Protein AF-A0A3P7NJ69-F1 (afdb_monomer)

Nearest PDB structures (foldseek):
  7jti-assembly1_C  TM=2.243E-01  e=6.852E+00  Bos taurus
  7wzb-assembly1_A  TM=1.991E-01  e=7.846E+00  Salmonella enterica subsp. enterica serovar Typhimurium str. LT2

Radius of gyration: 25.99 Å; Cα contacts (8 Å, |Δi|>4): 62; chains: 1; bounding box: 49×38×70 Å

Structure (mmCIF, N/CA/C/O backbone):
data_AF-A0A3P7NJ69-F1
#
_entry.id   AF-A0A3P7NJ69-F1
#
loop_
_atom_site.group_PDB
_atom_site.id
_atom_site.type_symbol
_atom_site.label_atom_id
_atom_site.label_alt_id
_atom_site.label_comp_id
_atom_site.label_asym_id
_atom_site.label_entity_id
_atom_site.label_seq_id
_atom_site.pdbx_PDB_ins_code
_atom_site.Cartn_x
_atom_site.Cartn_y
_atom_site.Cartn_z
_atom_site.occupancy
_atom_site.B_iso_or_equiv
_atom_site.auth_seq_id
_atom_site.auth_comp_id
_atom_site.auth_asym_id
_atom_site.auth_atom_id
_atom_site.pdbx_PDB_model_num
ATOM 1 N N . MET A 1 1 ? 26.963 -23.579 -51.993 1.00 54.53 1 MET A N 1
ATOM 2 C CA . MET A 1 1 ? 26.854 -23.247 -50.555 1.00 54.53 1 MET A CA 1
ATOM 3 C C . MET A 1 1 ? 26.889 -21.743 -50.262 1.00 54.53 1 MET A C 1
ATOM 5 O O . MET A 1 1 ? 26.120 -21.346 -49.409 1.00 54.53 1 MET A O 1
ATOM 9 N N . GLY A 1 2 ? 27.657 -20.897 -50.971 1.00 58.78 2 GLY A N 1
ATOM 10 C CA . GLY A 1 2 ? 27.780 -19.451 -50.660 1.00 58.78 2 GLY A CA 1
ATOM 11 C C . GLY A 1 2 ? 26.478 -18.629 -50.61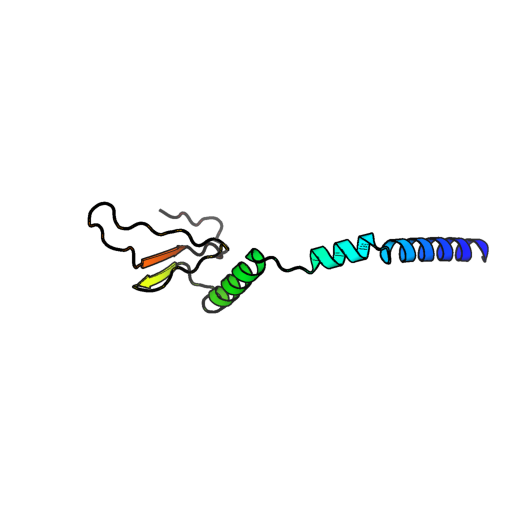3 1.00 58.78 2 GLY A C 1
ATOM 12 O O . GLY A 1 2 ? 26.204 -17.997 -49.604 1.00 58.78 2 GLY A O 1
ATOM 13 N N . ARG A 1 3 ? 25.601 -18.735 -51.625 1.00 60.12 3 ARG A N 1
ATOM 14 C CA . ARG A 1 3 ? 24.387 -17.887 -51.736 1.00 60.12 3 ARG A CA 1
ATOM 15 C C . ARG A 1 3 ? 23.399 -17.984 -50.561 1.00 60.12 3 ARG A C 1
ATOM 17 O O . ARG A 1 3 ? 22.659 -17.041 -50.310 1.00 60.12 3 ARG A O 1
ATOM 24 N N . VAL A 1 4 ? 23.354 -19.123 -49.864 1.00 62.12 4 VAL A N 1
ATOM 25 C CA . VAL A 1 4 ? 22.446 -19.328 -48.716 1.00 62.12 4 VAL A CA 1
ATOM 26 C C . VAL A 1 4 ? 22.998 -18.647 -47.461 1.00 62.12 4 VAL A C 1
ATOM 28 O O . VAL A 1 4 ? 22.236 -18.101 -46.668 1.00 62.12 4 VAL A O 1
ATOM 31 N N . VAL A 1 5 ? 24.325 -18.627 -47.314 1.00 65.50 5 VAL A N 1
ATOM 32 C CA . VAL A 1 5 ? 25.020 -17.991 -46.187 1.00 65.50 5 VAL A CA 1
ATOM 33 C C . VAL A 1 5 ? 24.923 -16.465 -46.290 1.00 65.50 5 VAL A C 1
ATOM 35 O O . VAL A 1 5 ? 24.716 -15.792 -45.284 1.00 65.50 5 VAL A O 1
ATOM 38 N N . ASP A 1 6 ? 24.969 -15.926 -47.510 1.00 73.38 6 ASP A N 1
ATOM 39 C CA . ASP A 1 6 ? 24.841 -14.487 -47.771 1.00 73.38 6 ASP A CA 1
ATOM 40 C C . ASP A 1 6 ? 23.434 -13.960 -47.444 1.00 73.38 6 ASP A C 1
ATOM 42 O O . ASP A 1 6 ? 23.289 -12.941 -46.768 1.00 73.38 6 ASP A O 1
ATOM 46 N N . ALA A 1 7 ? 22.392 -14.702 -47.835 1.00 76.56 7 ALA A N 1
ATOM 47 C CA . ALA A 1 7 ? 21.003 -14.369 -47.514 1.00 76.56 7 ALA A CA 1
ATOM 48 C C . ALA A 1 7 ? 20.723 -14.454 -46.002 1.00 76.56 7 ALA A C 1
ATOM 50 O O . ALA A 1 7 ? 20.041 -13.597 -45.439 1.00 76.56 7 ALA A O 1
ATOM 51 N N . GLN A 1 8 ? 21.295 -15.453 -45.317 1.00 76.75 8 GLN A N 1
ATOM 52 C CA . GLN A 1 8 ? 21.202 -15.564 -43.859 1.00 76.75 8 GLN A CA 1
ATOM 53 C C . GLN A 1 8 ? 21.921 -14.416 -43.144 1.00 76.75 8 GLN A C 1
ATOM 55 O O . GLN A 1 8 ? 21.417 -13.909 -42.142 1.00 76.75 8 GLN A O 1
ATOM 60 N N . ASN A 1 9 ? 23.076 -13.986 -43.650 1.00 80.50 9 ASN A N 1
ATOM 61 C CA . ASN A 1 9 ? 23.814 -12.863 -43.081 1.00 80.50 9 ASN A CA 1
ATOM 62 C C . ASN A 1 9 ? 23.101 -11.524 -43.314 1.00 80.50 9 ASN A C 1
ATOM 64 O O . ASN A 1 9 ? 23.077 -10.700 -42.401 1.00 80.50 9 ASN A O 1
ATOM 68 N N . GLN A 1 10 ? 22.459 -11.329 -44.470 1.00 82.94 10 GLN A N 1
ATOM 69 C CA . GLN A 1 10 ? 21.620 -10.155 -44.731 1.00 82.94 10 GLN A CA 1
ATOM 70 C C . GLN A 1 10 ? 20.373 -10.112 -43.846 1.00 82.94 10 GLN A C 1
ATOM 72 O O . GLN A 1 10 ? 20.053 -9.065 -43.291 1.00 82.94 10 GLN A O 1
ATOM 77 N N . LEU A 1 11 ? 19.690 -11.240 -43.652 1.00 81.12 11 LEU A N 1
ATOM 78 C CA . LEU A 1 11 ? 18.535 -11.291 -42.757 1.00 81.12 11 LEU A CA 1
ATOM 79 C C . LEU A 1 11 ? 18.947 -10.999 -41.306 1.00 81.12 11 LEU A C 1
ATOM 81 O O . LEU A 1 11 ? 18.287 -10.230 -40.611 1.00 81.12 11 LEU A O 1
ATOM 85 N N . LYS A 1 12 ? 20.078 -11.556 -40.854 1.00 79.69 12 LYS A N 1
ATOM 86 C CA . LYS A 1 12 ? 20.620 -11.279 -39.516 1.00 79.69 12 LYS A CA 1
ATOM 87 C C . LYS A 1 12 ? 21.005 -9.815 -39.332 1.00 79.69 12 LYS A C 1
ATOM 89 O O . LYS A 1 12 ? 20.749 -9.274 -38.261 1.00 79.69 12 LYS A O 1
ATOM 94 N N . SER A 1 13 ? 21.608 -9.172 -40.332 1.00 76.38 13 SER A N 1
ATOM 95 C CA . SER A 1 13 ? 21.976 -7.755 -40.236 1.00 76.38 13 SER A CA 1
ATOM 96 C C . SER A 1 13 ? 20.751 -6.841 -40.248 1.00 76.38 13 SER A C 1
ATOM 98 O O . SER A 1 13 ? 20.713 -5.885 -39.479 1.00 76.38 13 SER A O 1
ATOM 100 N N . GLN A 1 14 ? 19.724 -7.173 -41.035 1.00 77.75 14 GLN A N 1
ATOM 101 C CA . GLN A 1 14 ? 18.443 -6.461 -41.043 1.00 77.75 14 GLN A CA 1
ATOM 102 C C . GLN A 1 14 ? 17.708 -6.581 -39.704 1.00 77.75 14 GLN A C 1
ATOM 104 O O . GLN A 1 14 ? 17.245 -5.574 -39.174 1.00 77.75 14 GLN A O 1
ATOM 109 N N . ILE A 1 15 ? 17.666 -7.781 -39.112 1.00 74.94 15 ILE A N 1
ATOM 110 C CA . ILE A 1 15 ? 17.096 -7.991 -37.772 1.00 74.94 15 ILE A CA 1
ATOM 111 C C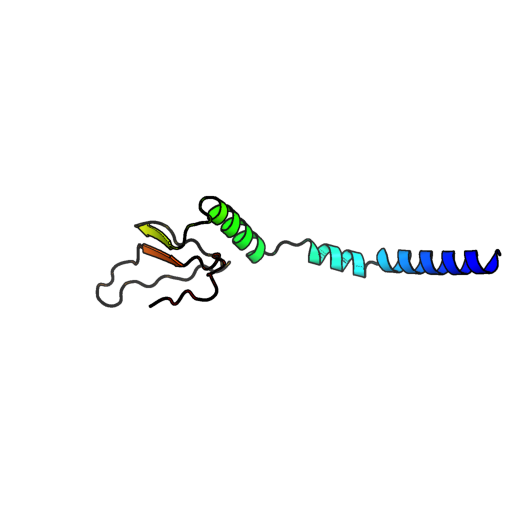 . ILE A 1 15 ? 17.867 -7.167 -36.734 1.00 74.94 15 ILE A C 1
ATOM 113 O O . ILE A 1 15 ? 17.253 -6.486 -35.920 1.00 74.94 15 ILE A O 1
ATOM 117 N N . ARG A 1 16 ? 19.206 -7.171 -36.781 1.00 71.19 16 ARG A N 1
ATOM 118 C CA . ARG A 1 16 ? 20.041 -6.402 -35.842 1.00 71.19 16 ARG A CA 1
ATOM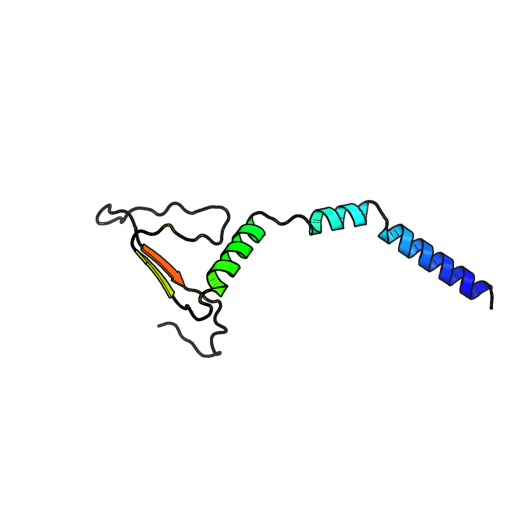 119 C C . ARG A 1 16 ? 19.810 -4.896 -35.958 1.00 71.19 16 ARG A C 1
ATOM 121 O O . ARG A 1 16 ? 19.626 -4.240 -34.945 1.00 71.19 16 ARG A O 1
ATOM 128 N N . ALA A 1 17 ? 19.742 -4.371 -37.180 1.00 70.19 17 ALA A N 1
ATOM 129 C CA . ALA A 1 17 ? 19.483 -2.954 -37.429 1.00 70.19 17 ALA A CA 1
ATOM 130 C C . ALA A 1 17 ? 18.082 -2.513 -36.967 1.00 70.19 17 ALA A C 1
ATOM 132 O O . ALA A 1 17 ? 17.913 -1.388 -36.507 1.00 70.19 17 ALA A O 1
ATOM 133 N N . HIS A 1 18 ? 17.084 -3.396 -37.058 1.00 67.31 18 HIS A N 1
ATOM 134 C CA . HIS A 1 18 ? 15.741 -3.131 -36.540 1.00 67.31 18 HIS A CA 1
ATOM 135 C C . HIS A 1 18 ? 15.698 -3.145 -35.001 1.00 67.31 18 HIS A C 1
ATOM 137 O O . HIS A 1 18 ? 14.968 -2.361 -34.391 1.00 67.31 18 HIS A O 1
ATOM 143 N N . VAL A 1 19 ? 16.484 -4.020 -34.364 1.00 65.88 19 VAL A N 1
ATOM 144 C CA . VAL A 1 19 ? 16.613 -4.104 -32.898 1.00 65.88 19 VAL A CA 1
ATOM 145 C C . VAL A 1 19 ? 17.423 -2.932 -32.328 1.00 65.88 19 VAL A C 1
ATOM 147 O O . VAL A 1 19 ? 17.062 -2.413 -31.284 1.00 65.88 19 VAL A O 1
ATOM 150 N N . ASP A 1 20 ? 18.441 -2.439 -33.033 1.00 67.94 20 ASP A N 1
ATOM 151 C CA . ASP A 1 20 ? 19.211 -1.245 -32.638 1.00 67.94 20 ASP A CA 1
ATOM 152 C C . ASP A 1 20 ? 18.541 0.076 -33.077 1.00 67.94 20 ASP A C 1
ATOM 154 O O . ASP A 1 20 ? 19.151 1.148 -33.045 1.00 67.94 20 ASP A O 1
ATOM 158 N N . SER A 1 21 ? 17.279 0.021 -33.514 1.00 79.75 21 SER A N 1
ATOM 159 C CA . SER A 1 21 ? 16.550 1.209 -33.950 1.00 79.75 21 SER A CA 1
ATOM 160 C C . SER A 1 21 ? 16.243 2.155 -32.785 1.00 79.75 21 SER A C 1
ATOM 162 O O . SER A 1 21 ? 16.077 1.757 -31.627 1.00 79.75 21 SER A O 1
ATOM 164 N N . ALA A 1 22 ? 16.101 3.441 -33.109 1.00 80.56 22 ALA A N 1
ATOM 165 C CA . ALA A 1 22 ? 15.717 4.469 -32.146 1.00 80.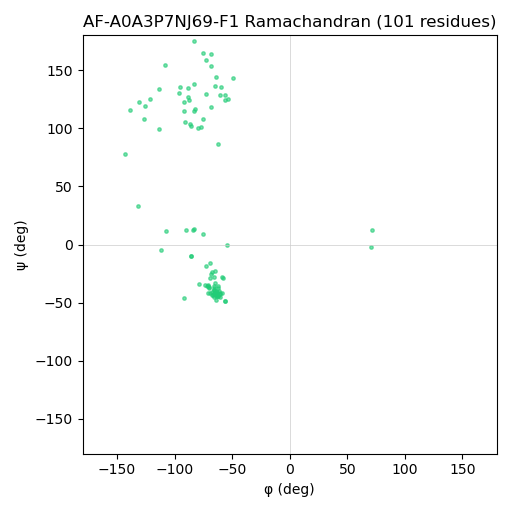56 22 ALA A CA 1
ATOM 166 C C . ALA A 1 22 ? 14.364 4.178 -31.463 1.00 80.56 22 ALA A C 1
ATOM 168 O O . ALA A 1 22 ? 14.164 4.561 -30.311 1.00 80.56 22 ALA A O 1
ATOM 169 N N . GLU A 1 23 ? 13.454 3.470 -32.141 1.00 80.38 23 GLU A N 1
ATOM 170 C CA . GLU A 1 23 ? 12.163 3.059 -31.579 1.00 80.38 23 GLU A CA 1
ATOM 171 C C . GLU A 1 23 ? 12.326 2.003 -30.480 1.00 80.38 23 GLU A C 1
ATOM 173 O O . GLU A 1 23 ? 11.707 2.119 -29.421 1.00 80.38 23 GLU A O 1
ATOM 178 N N . PHE A 1 24 ? 13.207 1.016 -30.675 1.00 82.00 24 PHE A N 1
ATOM 179 C CA . PHE A 1 24 ? 13.504 0.015 -29.648 1.00 82.00 24 PHE A CA 1
ATOM 180 C C . PHE A 1 24 ? 14.180 0.648 -28.423 1.00 82.00 24 PHE A C 1
ATOM 182 O O . PHE A 1 24 ? 13.794 0.373 -27.288 1.00 82.00 24 PHE A O 1
ATOM 189 N N . ALA A 1 25 ? 15.120 1.574 -28.637 1.00 82.81 25 ALA A N 1
ATOM 190 C CA . ALA A 1 25 ? 15.756 2.325 -27.553 1.00 82.81 25 ALA A CA 1
ATOM 191 C C . ALA A 1 25 ? 14.754 3.190 -26.759 1.00 82.81 25 ALA A C 1
ATOM 193 O O . ALA A 1 25 ? 14.847 3.297 -25.530 1.00 82.81 25 ALA A O 1
ATOM 194 N N . ALA A 1 26 ? 13.768 3.787 -27.437 1.00 83.19 26 ALA A N 1
ATOM 195 C CA . ALA A 1 26 ? 12.688 4.526 -26.790 1.00 83.19 26 ALA A CA 1
ATOM 196 C C . ALA A 1 26 ? 11.770 3.602 -25.968 1.00 83.19 26 ALA A C 1
ATOM 198 O O . ALA A 1 26 ? 11.450 3.934 -24.825 1.00 83.19 26 ALA A O 1
ATOM 199 N N . LEU A 1 27 ? 11.405 2.430 -26.499 1.00 82.19 27 LEU A N 1
ATOM 200 C CA . LEU A 1 27 ? 10.619 1.415 -25.785 1.00 82.19 27 LEU A CA 1
ATOM 201 C C . LEU A 1 27 ? 11.350 0.888 -24.543 1.00 82.19 27 LEU A C 1
ATOM 203 O O . LEU A 1 27 ? 10.752 0.830 -23.473 1.00 82.19 27 LEU A O 1
ATOM 207 N N . GLU A 1 28 ? 12.646 0.592 -24.644 1.00 79.69 28 GLU A N 1
ATOM 208 C CA . GLU A 1 28 ? 13.491 0.204 -23.505 1.00 79.69 28 GLU A CA 1
ATOM 209 C C . GLU A 1 28 ? 13.550 1.305 -22.438 1.00 79.69 28 GLU A C 1
ATOM 211 O O . GLU A 1 28 ? 13.425 1.040 -21.242 1.00 79.69 28 GLU A O 1
ATOM 216 N N . THR A 1 29 ? 13.667 2.567 -22.854 1.00 79.56 29 THR A N 1
ATOM 217 C CA . THR A 1 29 ? 13.676 3.709 -21.928 1.00 79.56 29 THR A CA 1
ATOM 218 C C . THR A 1 29 ? 12.336 3.874 -21.210 1.00 79.56 29 THR A C 1
ATOM 220 O O . THR A 1 29 ? 12.312 4.222 -20.030 1.00 79.56 29 THR A O 1
ATOM 223 N N . ILE A 1 30 ? 11.216 3.633 -21.897 1.00 76.88 30 ILE A N 1
ATOM 224 C CA . ILE A 1 30 ? 9.876 3.669 -21.297 1.00 76.88 30 ILE A CA 1
ATOM 225 C C . ILE A 1 30 ? 9.683 2.467 -20.363 1.00 76.88 30 ILE A C 1
ATOM 227 O O . ILE A 1 30 ? 9.198 2.650 -19.252 1.00 76.88 30 ILE A O 1
ATOM 231 N N . SER A 1 31 ? 10.133 1.273 -20.759 1.00 75.12 31 SER A N 1
ATOM 232 C CA . SER A 1 31 ? 10.029 0.048 -19.957 1.00 75.12 31 SER A CA 1
ATOM 233 C C . SER A 1 31 ? 10.860 0.087 -18.673 1.00 75.12 31 SER A C 1
ATOM 235 O O . SER A 1 31 ? 10.516 -0.590 -17.710 1.00 75.12 31 SER A O 1
ATOM 237 N N . ARG A 1 32 ? 11.965 0.840 -18.648 1.00 68.31 32 ARG A N 1
ATOM 238 C CA . ARG A 1 32 ? 12.840 0.967 -17.468 1.00 68.31 32 ARG A CA 1
ATOM 239 C C . ARG A 1 32 ? 12.396 2.035 -16.476 1.00 68.31 32 ARG A C 1
ATOM 241 O O . ARG A 1 32 ? 12.976 2.126 -15.396 1.00 68.31 32 ARG A O 1
ATOM 248 N N . LYS A 1 33 ? 11.427 2.880 -16.827 1.00 74.25 33 LYS A N 1
ATOM 249 C CA . LYS A 1 33 ? 10.937 3.910 -15.910 1.00 74.25 33 LYS A CA 1
ATOM 250 C C . LYS A 1 33 ? 9.976 3.281 -14.914 1.00 74.25 33 LYS A C 1
ATOM 252 O O . LYS A 1 33 ? 8.803 3.112 -15.222 1.00 74.25 33 LYS A O 1
ATOM 257 N N . GLU A 1 34 ? 10.478 3.009 -13.712 1.00 75.06 34 GLU A N 1
ATOM 258 C CA . GLU A 1 34 ? 9.615 2.722 -12.568 1.00 75.06 34 GLU A CA 1
ATOM 259 C C . GLU A 1 34 ? 8.646 3.889 -12.348 1.00 75.06 34 GLU A C 1
ATOM 261 O O . GLU A 1 34 ? 9.029 5.056 -12.195 1.00 75.06 34 GLU A O 1
ATOM 266 N N . THR A 1 35 ? 7.364 3.560 -12.349 1.00 82.88 35 THR A N 1
ATOM 267 C CA . THR A 1 35 ? 6.281 4.473 -12.008 1.00 82.88 35 THR A CA 1
ATOM 268 C C . THR A 1 35 ? 6.260 4.733 -10.500 1.00 82.88 35 THR A C 1
ATOM 270 O O . THR A 1 35 ? 6.780 3.962 -9.686 1.00 82.88 35 THR A O 1
ATOM 273 N N . LYS A 1 36 ? 5.641 5.842 -10.082 1.00 81.56 36 LYS A N 1
ATOM 274 C CA . LYS A 1 36 ? 5.499 6.154 -8.648 1.00 81.56 36 LYS A CA 1
ATOM 275 C C . LYS A 1 36 ? 4.673 5.086 -7.935 1.00 81.56 36 LYS A C 1
ATOM 277 O O . LYS A 1 36 ? 4.950 4.751 -6.787 1.00 81.56 36 LYS A O 1
ATOM 282 N N . GLU A 1 37 ? 3.679 4.556 -8.628 1.00 81.81 37 GLU A N 1
ATOM 283 C CA . GLU A 1 37 ? 2.805 3.486 -8.181 1.00 81.81 37 GLU A CA 1
ATOM 284 C C . GLU A 1 37 ? 3.595 2.192 -7.941 1.00 81.81 37 GLU A C 1
ATOM 286 O O . GLU A 1 37 ? 3.440 1.578 -6.887 1.00 81.81 37 GLU A O 1
ATOM 291 N N . GLU A 1 38 ? 4.507 1.819 -8.845 1.00 83.06 38 GLU A N 1
ATOM 292 C CA . GLU A 1 38 ? 5.386 0.653 -8.669 1.00 83.06 38 GLU A CA 1
ATOM 293 C C . GLU A 1 38 ? 6.331 0.806 -7.480 1.00 83.06 38 GLU A C 1
ATOM 295 O O . GLU A 1 38 ? 6.508 -0.146 -6.721 1.00 83.06 38 GLU A O 1
ATOM 300 N N . LEU A 1 39 ? 6.891 1.999 -7.261 1.00 86.81 39 LEU A N 1
ATOM 301 C CA . LEU A 1 39 ? 7.742 2.273 -6.100 1.00 86.81 39 LEU A C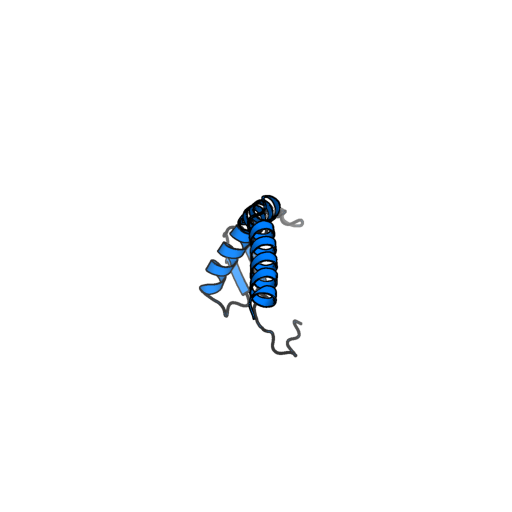A 1
ATOM 302 C C . LEU A 1 39 ? 6.972 2.140 -4.780 1.00 86.81 39 LEU A C 1
ATOM 304 O O . LEU A 1 39 ? 7.480 1.566 -3.814 1.00 86.81 39 LEU A O 1
ATOM 308 N N . ILE A 1 40 ? 5.743 2.658 -4.728 1.00 85.38 40 ILE A N 1
ATOM 309 C CA . ILE A 1 40 ? 4.869 2.547 -3.552 1.00 85.38 40 ILE A CA 1
ATOM 310 C C . ILE A 1 40 ? 4.482 1.092 -3.322 1.00 85.38 40 ILE A C 1
ATOM 312 O O . ILE A 1 40 ? 4.590 0.598 -2.201 1.00 85.38 40 ILE A O 1
ATOM 316 N N . PHE A 1 41 ? 4.112 0.380 -4.383 1.00 83.38 41 PHE A N 1
ATOM 317 C CA . PHE A 1 41 ? 3.771 -1.030 -4.299 1.00 83.38 41 PHE A CA 1
ATOM 318 C C . PHE A 1 41 ? 4.978 -1.893 -3.904 1.00 83.38 41 PHE A C 1
ATOM 320 O O . PHE A 1 41 ? 4.839 -2.838 -3.133 1.00 83.38 41 PHE A O 1
ATOM 327 N N . SER A 1 42 ? 6.184 -1.549 -4.357 1.00 85.06 42 SER A N 1
ATOM 328 C CA . SER A 1 42 ? 7.415 -2.229 -3.955 1.00 85.06 42 SER A CA 1
ATOM 329 C C . SER A 1 42 ? 7.693 -2.052 -2.464 1.00 85.06 42 SER A C 1
ATOM 331 O O . SER A 1 42 ? 7.883 -3.040 -1.758 1.00 85.06 42 SER A O 1
ATOM 333 N N . LYS A 1 43 ? 7.597 -0.819 -1.948 1.00 85.88 43 LYS A N 1
ATOM 334 C CA . LYS A 1 43 ? 7.691 -0.546 -0.504 1.00 85.88 43 LYS A CA 1
ATOM 335 C C . LYS A 1 43 ? 6.619 -1.289 0.287 1.00 85.88 43 LYS A C 1
ATOM 337 O O . LYS A 1 43 ? 6.923 -1.854 1.332 1.00 85.88 43 LYS A O 1
ATOM 342 N N . PHE A 1 44 ? 5.389 -1.323 -0.225 1.00 84.38 44 PHE A N 1
ATOM 343 C CA . PHE A 1 44 ? 4.303 -2.097 0.368 1.00 84.38 44 PHE A CA 1
ATOM 344 C C . PHE A 1 44 ? 4.671 -3.577 0.496 1.00 84.38 44 PHE A C 1
ATOM 346 O O . PHE A 1 44 ? 4.559 -4.141 1.582 1.00 84.38 44 PHE A O 1
ATOM 353 N N . ARG A 1 45 ? 5.189 -4.189 -0.575 1.00 83.00 45 ARG A N 1
ATOM 354 C CA . ARG A 1 45 ? 5.640 -5.586 -0.551 1.00 83.00 45 ARG A CA 1
ATOM 355 C C . ARG A 1 45 ? 6.764 -5.821 0.451 1.00 83.00 45 ARG A C 1
ATOM 357 O O . ARG A 1 45 ? 6.709 -6.819 1.155 1.00 83.00 45 ARG A O 1
ATOM 364 N N . GLU A 1 46 ? 7.756 -4.936 0.535 1.00 87.00 46 GLU A N 1
ATOM 365 C CA . GLU A 1 46 ? 8.846 -5.086 1.511 1.00 87.00 46 GLU A CA 1
ATOM 366 C C . GLU A 1 46 ? 8.336 -5.068 2.955 1.00 87.00 46 GLU A C 1
ATOM 368 O O . GLU A 1 46 ? 8.769 -5.883 3.764 1.00 87.00 46 GLU A O 1
ATOM 373 N N . VAL A 1 47 ? 7.363 -4.208 3.270 1.00 83.00 47 VAL A N 1
ATOM 374 C CA . VAL A 1 47 ? 6.726 -4.202 4.595 1.00 83.00 47 VAL A CA 1
ATOM 375 C C . VAL A 1 47 ? 5.905 -5.475 4.817 1.00 83.00 47 VAL A C 1
ATOM 377 O O . VAL A 1 47 ? 5.966 -6.051 5.893 1.00 83.00 47 VAL A O 1
ATOM 380 N N . MET A 1 48 ? 5.174 -5.970 3.816 1.00 80.50 48 MET A N 1
ATOM 381 C CA . MET A 1 48 ? 4.398 -7.212 3.964 1.00 80.50 48 MET A CA 1
ATOM 382 C C . MET A 1 48 ? 5.279 -8.462 4.102 1.00 80.50 48 MET A C 1
ATOM 384 O O . MET A 1 48 ? 4.862 -9.437 4.716 1.00 80.50 48 MET A O 1
ATOM 388 N N . LYS A 1 49 ? 6.512 -8.447 3.580 1.00 84.31 49 LYS A N 1
ATOM 389 C CA . LYS A 1 49 ? 7.459 -9.562 3.739 1.00 84.31 49 LYS A CA 1
ATOM 390 C C . LYS A 1 49 ? 7.893 -9.792 5.185 1.00 84.31 49 LYS A C 1
ATOM 392 O O . LYS A 1 49 ? 8.345 -10.893 5.480 1.00 84.31 49 LYS A O 1
ATOM 397 N N . THR A 1 50 ? 7.805 -8.790 6.066 1.00 85.44 50 THR A N 1
ATOM 398 C CA . THR A 1 50 ? 8.195 -8.979 7.472 1.00 85.44 50 THR A CA 1
ATOM 399 C C . THR A 1 50 ? 7.227 -9.890 8.215 1.00 85.44 50 THR A C 1
ATOM 401 O O . THR A 1 50 ? 7.644 -10.555 9.153 1.00 85.44 50 THR A O 1
ATOM 404 N N . GLU A 1 51 ? 5.959 -9.913 7.798 1.00 82.81 51 GLU A N 1
ATOM 405 C CA . GLU A 1 51 ? 4.918 -10.763 8.375 1.00 82.81 51 GLU A CA 1
ATOM 406 C C . GLU A 1 51 ? 3.973 -11.249 7.256 1.00 82.81 51 GLU A C 1
ATOM 408 O O . GLU A 1 51 ? 2.887 -10.694 7.059 1.00 82.81 51 GLU A O 1
ATOM 413 N N . PRO A 1 52 ? 4.395 -12.255 6.467 1.00 79.25 52 PRO A N 1
ATOM 414 C CA . PRO A 1 52 ? 3.636 -12.732 5.311 1.00 79.25 52 PRO A CA 1
ATOM 415 C C . PRO A 1 52 ? 2.327 -13.427 5.709 1.00 79.25 52 PRO A C 1
ATOM 417 O O . PRO A 1 52 ? 1.382 -13.434 4.922 1.00 79.25 52 PRO A O 1
ATOM 420 N N . ASP A 1 53 ? 2.258 -13.947 6.939 1.00 77.62 53 ASP A N 1
ATOM 421 C CA . ASP A 1 53 ? 1.080 -14.599 7.514 1.00 77.62 53 ASP A CA 1
ATOM 422 C C . ASP A 1 53 ? 0.157 -13.611 8.262 1.00 77.62 53 ASP A C 1
ATOM 424 O O . ASP A 1 53 ? -0.834 -14.003 8.889 1.00 77.62 53 ASP A O 1
ATOM 428 N N . GLN A 1 54 ? 0.365 -12.300 8.087 1.00 78.12 54 GLN A N 1
ATOM 429 C CA . GLN A 1 54 ? -0.532 -11.275 8.616 1.00 78.12 54 GLN A CA 1
ATOM 430 C C . GLN A 1 54 ? -1.819 -11.122 7.790 1.00 78.12 54 GLN A C 1
ATOM 432 O O . GLN A 1 54 ? -1.853 -10.402 6.791 1.00 78.12 54 GLN A O 1
ATOM 437 N N . VAL A 1 55 ? -2.926 -11.695 8.267 1.00 75.44 55 VAL A N 1
ATOM 438 C CA . VAL A 1 55 ? -4.279 -11.463 7.707 1.00 75.44 55 VAL A CA 1
ATOM 439 C C . VAL A 1 55 ? -4.788 -10.051 8.016 1.00 75.44 55 VAL A C 1
ATOM 441 O O . VAL A 1 55 ? -5.471 -9.430 7.196 1.00 75.44 55 VAL A O 1
ATOM 444 N N . LEU A 1 56 ? -4.435 -9.533 9.196 1.00 77.19 56 LEU A N 1
ATOM 445 C CA . LEU A 1 56 ? -4.926 -8.263 9.716 1.00 77.19 56 LEU A CA 1
ATOM 446 C C . LEU A 1 56 ? -3.782 -7.384 10.223 1.00 77.19 56 LEU A C 1
ATOM 448 O O . LEU A 1 56 ? -3.075 -7.766 11.155 1.00 77.19 56 LEU A O 1
ATOM 452 N N . ARG A 1 57 ? -3.656 -6.172 9.670 1.00 77.38 57 ARG A N 1
ATOM 453 C CA . ARG A 1 57 ? -2.800 -5.122 10.239 1.00 77.38 57 ARG A CA 1
ATOM 454 C C . ARG A 1 57 ? -3.617 -4.246 11.182 1.00 77.38 57 ARG A C 1
ATOM 456 O O . ARG A 1 57 ? -4.607 -3.649 10.760 1.00 77.38 57 ARG A O 1
ATOM 463 N N . PHE A 1 58 ? -3.185 -4.141 12.439 1.00 78.75 58 PHE A N 1
ATOM 464 C CA . PHE A 1 58 ? -3.806 -3.270 13.437 1.00 78.75 58 PHE A CA 1
ATOM 465 C C . PHE A 1 58 ? -2.772 -2.330 14.057 1.00 78.75 58 PHE A C 1
ATOM 467 O O . PHE A 1 58 ? -1.821 -2.774 14.700 1.00 78.75 58 PHE A O 1
ATOM 474 N N . GLN A 1 59 ? -2.980 -1.021 13.904 1.00 77.62 59 GLN A N 1
ATOM 475 C CA . GLN A 1 59 ? -2.151 -0.004 14.547 1.00 77.62 59 GLN A CA 1
ATOM 476 C C . GLN A 1 59 ? -3.021 1.140 15.077 1.00 77.62 59 GLN A C 1
ATOM 478 O O . GLN A 1 59 ? -3.667 1.866 14.319 1.00 77.62 59 GLN A O 1
ATOM 483 N N . ARG A 1 60 ? -3.037 1.311 16.404 1.00 81.50 60 ARG A N 1
ATOM 484 C CA . ARG A 1 60 ? -3.745 2.407 17.077 1.00 81.50 60 ARG A CA 1
ATOM 485 C C . ARG A 1 60 ? -2.833 3.627 17.192 1.00 81.50 60 ARG A C 1
ATOM 487 O O . ARG A 1 60 ? -1.738 3.522 17.730 1.00 81.50 60 ARG A O 1
ATOM 494 N N . GLY A 1 61 ? -3.307 4.780 16.730 1.00 80.81 61 GLY A N 1
ATOM 495 C CA . GLY A 1 61 ? -2.546 6.032 16.709 1.00 80.81 61 GLY A CA 1
ATOM 496 C C . GLY A 1 61 ? -1.417 6.055 15.674 1.00 80.81 61 GLY A C 1
ATOM 497 O O . GLY A 1 61 ? -0.556 6.924 15.754 1.00 80.81 61 GLY A O 1
ATOM 498 N N . GLY A 1 62 ? -1.395 5.089 14.752 1.00 78.19 62 GLY A N 1
ATOM 499 C CA . GLY A 1 62 ? -0.461 5.065 13.629 1.00 78.19 62 GLY A CA 1
ATOM 500 C C . GLY A 1 62 ? -0.939 5.912 12.453 1.00 78.19 62 GLY A C 1
ATOM 501 O O . GLY A 1 62 ? -2.057 6.425 12.450 1.00 78.19 62 GLY A O 1
ATOM 502 N N . GLU A 1 63 ? -0.081 6.007 11.442 1.00 76.50 63 GLU A N 1
ATOM 503 C CA . GLU A 1 63 ? -0.404 6.618 10.153 1.00 76.50 63 GLU A CA 1
ATOM 504 C C . GLU A 1 63 ? -0.830 5.535 9.151 1.00 76.50 63 GLU A C 1
ATOM 506 O O . GLU A 1 63 ? -0.140 4.514 9.074 1.00 76.50 63 GLU A O 1
ATOM 511 N N . PRO A 1 64 ? -1.907 5.754 8.368 1.00 76.56 64 PRO A N 1
ATOM 512 C CA . PRO A 1 64 ? -2.370 4.795 7.374 1.00 76.56 64 PRO A CA 1
ATOM 513 C C . PRO A 1 64 ? -1.289 4.428 6.351 1.00 76.56 64 PRO A C 1
ATOM 515 O O . PRO A 1 64 ? -0.703 5.302 5.703 1.00 76.56 64 PRO A O 1
ATOM 518 N N . PHE A 1 65 ? -1.067 3.131 6.148 1.00 79.06 65 PHE A N 1
ATOM 519 C CA . PHE A 1 65 ? -0.164 2.639 5.114 1.00 79.06 65 PHE A CA 1
ATOM 520 C C . PHE A 1 65 ? -0.871 2.491 3.757 1.00 79.06 65 PHE A C 1
ATOM 522 O O . PHE A 1 65 ? -1.632 1.556 3.511 1.00 79.06 65 PHE A O 1
ATOM 529 N N . TRP A 1 66 ? -0.624 3.436 2.847 1.00 78.44 66 TRP A N 1
ATOM 530 C CA . TRP A 1 66 ? -1.287 3.480 1.541 1.00 78.44 66 TRP A CA 1
ATOM 531 C C . TRP A 1 66 ? -0.554 2.669 0.470 1.00 78.44 66 TRP A C 1
ATOM 533 O O . TRP A 1 66 ? 0.651 2.810 0.275 1.00 78.44 66 TRP A O 1
ATOM 543 N N . VAL A 1 67 ? -1.316 1.889 -0.302 1.00 79.25 67 VAL A N 1
ATOM 544 C CA . VAL A 1 67 ? -0.828 1.194 -1.512 1.00 79.25 67 VAL A CA 1
ATOM 545 C C . VAL A 1 67 ? -0.889 2.101 -2.753 1.00 79.25 67 VAL A C 1
ATOM 547 O O . VAL A 1 67 ? -0.353 1.770 -3.806 1.00 79.25 67 VAL A O 1
ATOM 550 N N . SER A 1 68 ? -1.535 3.264 -2.648 1.00 79.81 68 SER A N 1
ATOM 551 C CA . SER A 1 68 ? -1.720 4.207 -3.751 1.00 79.81 68 SER A CA 1
ATOM 552 C C . SER A 1 68 ? -0.862 5.464 -3.581 1.00 79.81 68 SER A C 1
ATOM 554 O O . SER A 1 68 ? -0.527 5.881 -2.474 1.00 79.81 68 SER A O 1
ATOM 556 N N . ALA A 1 69 ? -0.546 6.116 -4.703 1.00 75.19 69 ALA A N 1
ATOM 557 C CA . ALA A 1 69 ? 0.173 7.392 -4.729 1.00 75.19 69 ALA A CA 1
ATOM 558 C C . ALA A 1 69 ? -0.626 8.581 -4.188 1.00 75.19 69 ALA A C 1
ATOM 560 O O . ALA A 1 69 ? -0.048 9.628 -3.894 1.00 75.19 69 ALA A O 1
ATOM 561 N N . LYS A 1 70 ? -1.948 8.438 -4.065 1.00 79.12 70 LYS A N 1
ATOM 562 C CA . LYS A 1 70 ? -2.837 9.485 -3.568 1.00 79.12 70 LYS A CA 1
ATOM 563 C C . LYS A 1 70 ? -3.425 9.037 -2.232 1.00 79.12 70 LYS A C 1
ATOM 565 O O . LYS A 1 70 ? -4.383 8.265 -2.246 1.00 79.12 70 LYS A O 1
ATOM 570 N N . PRO A 1 71 ? -2.876 9.505 -1.097 1.00 72.69 71 PRO A N 1
ATOM 571 C CA . PRO A 1 71 ? -3.475 9.225 0.197 1.00 72.69 71 PRO A CA 1
ATOM 572 C C . PRO A 1 71 ? -4.898 9.790 0.231 1.00 72.69 71 PRO A C 1
ATOM 574 O O . PRO A 1 71 ? -5.148 10.911 -0.220 1.00 72.69 71 PRO A O 1
ATOM 577 N N . HIS A 1 72 ? -5.837 9.000 0.743 1.00 78.75 72 HIS A N 1
ATOM 578 C CA . HIS A 1 72 ? -7.212 9.444 0.919 1.00 78.75 72 HIS A CA 1
ATOM 579 C C . HIS A 1 72 ? -7.339 10.220 2.229 1.00 78.75 72 HIS A C 1
ATOM 581 O O . HIS A 1 72 ? -6.803 9.814 3.261 1.00 78.75 72 HIS A O 1
ATOM 587 N N . THR A 1 73 ? -8.084 11.324 2.209 1.00 82.56 73 THR A N 1
ATOM 588 C CA . THR A 1 73 ? -8.438 12.036 3.439 1.00 82.56 73 THR A CA 1
ATOM 589 C C . THR A 1 73 ? -9.402 11.176 4.244 1.00 82.56 73 THR A C 1
ATOM 591 O O . THR A 1 73 ? -10.501 10.877 3.781 1.00 82.56 73 THR A O 1
ATOM 594 N N . VAL A 1 74 ? -9.002 10.788 5.452 1.00 83.69 74 VAL A N 1
ATOM 595 C CA . VAL A 1 74 ? -9.865 10.035 6.365 1.00 83.69 74 VAL A CA 1
ATOM 596 C C . VAL A 1 74 ? -10.782 11.027 7.092 1.00 83.69 74 VAL A C 1
ATOM 598 O O . VAL A 1 74 ? -10.272 11.884 7.819 1.00 83.69 74 VAL A O 1
ATOM 601 N N . PRO A 1 75 ? -12.118 10.958 6.920 1.00 87.94 75 PRO A N 1
ATOM 602 C CA . PRO A 1 75 ? -13.014 11.870 7.620 1.00 87.94 75 PRO A CA 1
ATOM 603 C C . PRO A 1 75 ? -13.026 11.586 9.130 1.00 87.94 75 PRO A C 1
ATOM 605 O O . PRO A 1 75 ? -12.627 10.508 9.585 1.00 87.94 75 PRO A O 1
ATOM 608 N N . SER A 1 76 ? -13.536 12.524 9.924 1.00 90.56 76 SER A N 1
ATOM 609 C CA . SER A 1 76 ? -13.864 12.278 11.336 1.00 90.56 76 SER A CA 1
ATOM 610 C C . SER A 1 76 ? -15.146 11.451 11.480 1.00 90.56 76 SER A C 1
ATOM 612 O O . SER A 1 76 ? -15.904 11.289 10.527 1.00 90.56 76 SER A O 1
ATOM 614 N N . CYS A 1 77 ? -15.380 10.894 12.669 1.00 89.06 77 CYS A N 1
ATOM 615 C CA . CYS A 1 77 ? -16.623 10.200 12.998 1.00 89.06 77 CYS A CA 1
ATOM 616 C C . CYS A 1 77 ? -17.825 11.147 12.881 1.00 89.06 77 CYS A C 1
ATOM 618 O O . CYS A 1 77 ? -17.832 12.200 13.512 1.00 89.06 77 CYS A O 1
ATOM 620 N N . ASP A 1 78 ? -18.861 10.739 12.150 1.00 94.00 78 ASP A N 1
ATOM 621 C CA . ASP A 1 78 ? -20.045 11.574 11.905 1.00 94.00 78 ASP A CA 1
ATOM 622 C C . ASP A 1 78 ? -20.944 11.724 13.146 1.00 94.00 78 ASP A C 1
ATOM 624 O O . ASP A 1 78 ? -21.746 12.647 13.227 1.00 94.00 78 ASP A O 1
ATOM 628 N N . VAL A 1 79 ? -20.791 10.838 14.138 1.00 95.19 79 VAL A N 1
ATOM 629 C CA . VAL A 1 79 ? -21.584 10.849 15.380 1.00 95.19 79 VAL A CA 1
ATOM 630 C C . VAL A 1 79 ? -20.903 11.659 16.484 1.00 95.19 79 VAL A C 1
ATOM 632 O O . VAL A 1 79 ? -21.551 12.456 17.154 1.00 95.19 79 VAL A O 1
ATOM 635 N N . CYS A 1 80 ? -19.598 11.454 16.700 1.00 94.44 80 CYS A N 1
ATOM 636 C CA . CYS A 1 80 ? -18.871 12.072 17.817 1.00 94.44 80 CYS A CA 1
ATOM 637 C C . CYS A 1 80 ? -17.829 13.120 17.400 1.00 94.44 80 CYS A C 1
ATOM 639 O O . CYS A 1 80 ? -17.192 13.714 18.265 1.00 94.44 80 CYS A O 1
ATOM 641 N N . GLY A 1 81 ? -17.586 13.319 16.100 1.00 92.88 81 GLY A N 1
ATOM 642 C CA . GLY A 1 81 ? -16.576 14.252 15.580 1.00 92.88 81 GLY A CA 1
ATOM 643 C C . GLY A 1 81 ? -15.119 13.824 15.804 1.00 92.88 81 GLY A C 1
ATOM 644 O O . GLY A 1 81 ? -14.196 14.507 15.356 1.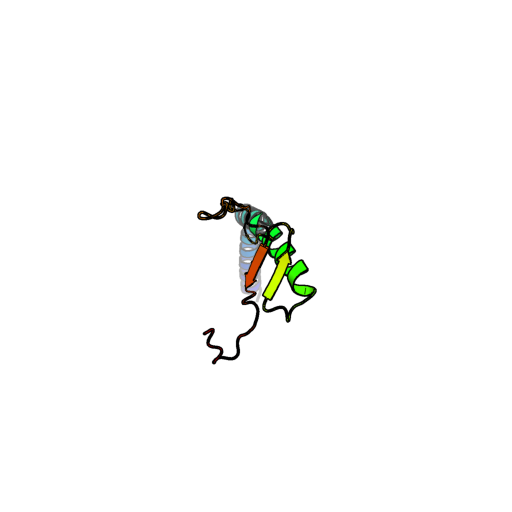00 92.88 81 GLY A O 1
ATOM 645 N N . GLY A 1 82 ? -14.886 12.694 16.477 1.00 89.44 82 GLY A N 1
ATOM 646 C CA . GLY A 1 82 ? -13.550 12.195 16.787 1.00 89.44 82 GLY A CA 1
ATOM 647 C C . GLY A 1 82 ? -12.749 11.822 15.539 1.00 89.44 82 GLY A C 1
ATOM 648 O O . GLY A 1 82 ? -13.293 11.284 14.571 1.00 89.44 82 GLY A O 1
ATOM 649 N N . LYS A 1 83 ? -11.434 12.072 15.571 1.00 88.44 83 LYS A N 1
ATOM 650 C CA . LYS A 1 83 ? -10.514 11.622 14.518 1.00 88.44 83 LYS A CA 1
ATOM 651 C C . LYS A 1 83 ? -10.463 10.093 14.486 1.00 88.44 83 LYS A C 1
ATOM 653 O O . LYS A 1 83 ? -10.355 9.450 15.531 1.00 88.44 83 LYS A O 1
ATOM 658 N N . ARG A 1 84 ? -10.493 9.509 13.287 1.00 83.62 84 ARG A N 1
ATOM 659 C CA . ARG A 1 84 ? -10.240 8.076 13.094 1.00 83.62 84 ARG A CA 1
ATOM 660 C C . ARG A 1 84 ? -8.732 7.841 13.231 1.00 83.62 84 ARG A C 1
ATOM 662 O O . ARG A 1 84 ? -7.963 8.276 12.386 1.00 83.62 84 ARG A O 1
ATOM 669 N N . ILE A 1 85 ? -8.325 7.216 14.336 1.00 80.56 85 ILE A N 1
ATOM 670 C CA . ILE A 1 85 ? -6.914 6.950 14.688 1.00 80.56 85 ILE A CA 1
ATOM 671 C C . ILE A 1 85 ? -6.532 5.472 14.540 1.00 80.56 85 ILE A C 1
ATOM 673 O O . ILE A 1 85 ? -5.520 5.038 15.082 1.00 80.56 85 ILE A O 1
ATOM 677 N N . PHE A 1 86 ? -7.388 4.668 13.916 1.00 70.19 86 PHE A N 1
ATOM 678 C CA . PHE A 1 86 ? -7.149 3.247 13.708 1.00 70.19 86 PHE A CA 1
ATOM 679 C C . PHE A 1 86 ? -6.986 2.983 12.218 1.00 70.19 86 PHE A C 1
ATOM 681 O O . PHE A 1 86 ? -7.779 3.455 11.404 1.00 70.19 86 PHE A O 1
ATOM 688 N N . GLU A 1 87 ? -5.959 2.214 11.880 1.00 68.75 87 GLU A N 1
ATOM 689 C CA . GLU A 1 87 ? -5.817 1.610 10.564 1.00 68.75 87 GLU A CA 1
ATOM 690 C C . GLU A 1 87 ? -6.355 0.179 10.625 1.00 68.75 87 GLU A C 1
ATOM 692 O O . GLU A 1 87 ? -6.010 -0.581 11.533 1.00 68.75 87 GLU A O 1
ATOM 697 N N . PHE A 1 88 ? -7.214 -0.167 9.666 1.00 68.69 88 PHE A N 1
ATOM 698 C CA . PHE A 1 88 ? -7.707 -1.522 9.453 1.00 68.69 88 PHE A CA 1
ATOM 699 C C . PHE A 1 88 ? -7.442 -1.894 7.997 1.00 68.69 88 PHE A C 1
ATOM 701 O O . PHE A 1 88 ? -8.085 -1.360 7.091 1.00 68.69 88 PHE A O 1
ATOM 708 N 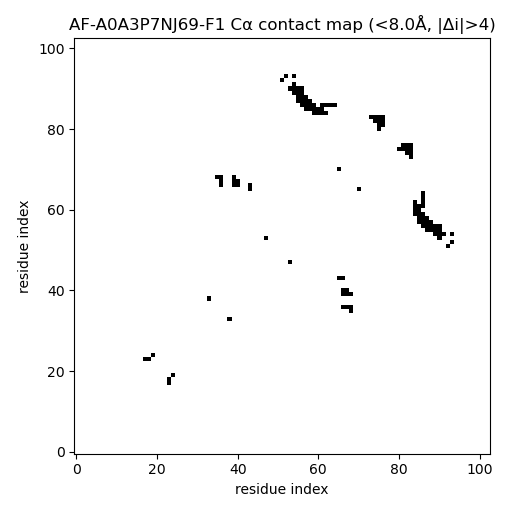N . GLN A 1 89 ? -6.477 -2.785 7.777 1.00 70.94 89 GLN A N 1
ATOM 709 C CA . GLN A 1 89 ? -6.142 -3.295 6.452 1.00 70.94 89 GLN A CA 1
ATOM 710 C C . GLN A 1 89 ? -6.286 -4.817 6.436 1.00 70.94 89 GLN A C 1
ATOM 712 O O . GLN A 1 89 ? -5.680 -5.512 7.254 1.00 70.94 89 GLN A O 1
ATOM 717 N N . VAL A 1 90 ? -7.086 -5.319 5.490 1.00 69.38 90 VAL A N 1
ATOM 718 C CA . VAL A 1 90 ? -7.224 -6.753 5.211 1.00 69.38 90 VAL A CA 1
ATOM 719 C C . VAL A 1 90 ? -6.224 -7.122 4.124 1.00 69.38 90 VAL A C 1
ATOM 721 O O . VAL A 1 90 ? -6.315 -6.641 2.992 1.00 69.38 90 VAL A O 1
ATOM 724 N N . SER A 1 91 ? -5.256 -7.963 4.467 1.00 67.81 91 SER A N 1
ATOM 725 C CA . SER A 1 91 ? -4.245 -8.437 3.527 1.00 67.81 91 SER A CA 1
ATOM 726 C C . SER A 1 91 ? -4.789 -9.656 2.779 1.00 67.81 91 SER A C 1
ATOM 728 O O . SER A 1 91 ? -4.801 -10.756 3.314 1.00 67.81 91 SER A O 1
ATOM 730 N N . LEU A 1 92 ? -5.232 -9.495 1.528 1.00 60.25 92 LEU A N 1
ATOM 731 C CA . LEU A 1 92 ? -5.682 -10.614 0.675 1.00 60.25 92 LEU A CA 1
ATOM 732 C C . LEU A 1 92 ? -4.528 -11.348 -0.038 1.00 60.25 92 LEU A C 1
ATOM 734 O O . LEU A 1 92 ? -4.767 -12.134 -0.947 1.00 60.25 92 LEU A O 1
ATOM 738 N N . LEU A 1 93 ? -3.273 -11.124 0.367 1.00 53.12 93 LEU A N 1
ATOM 739 C CA . LEU A 1 93 ? -2.117 -11.865 -0.162 1.00 53.12 93 LEU A CA 1
ATOM 740 C C . LEU A 1 93 ? -2.010 -13.299 0.385 1.00 53.12 93 LEU A C 1
ATOM 742 O O . LEU A 1 93 ? -1.041 -13.997 0.096 1.00 53.12 93 LEU A O 1
ATOM 746 N N . PHE A 1 94 ? -3.027 -13.773 1.103 1.00 49.16 94 PHE A N 1
ATOM 747 C CA . PHE A 1 94 ? -3.230 -15.201 1.274 1.00 49.16 94 PHE A CA 1
ATOM 748 C C . PHE A 1 94 ? -3.727 -15.771 -0.037 1.00 49.16 94 PHE A C 1
ATOM 750 O O . PHE A 1 94 ? -4.737 -15.335 -0.590 1.00 49.16 94 PHE A O 1
ATOM 757 N N . LYS A 1 95 ? -3.065 -16.833 -0.486 1.00 49.56 95 LYS A N 1
ATOM 758 C CA . LYS A 1 95 ? -3.739 -17.844 -1.287 1.00 49.56 95 LYS A CA 1
ATOM 759 C C . LYS A 1 95 ? -4.822 -18.417 -0.376 1.00 49.56 95 LYS A C 1
ATOM 761 O O . LYS A 1 95 ? -4.553 -19.343 0.383 1.00 49.56 95 LYS A O 1
ATOM 766 N N . LEU A 1 96 ? -5.994 -17.778 -0.351 1.00 46.78 96 LEU A N 1
ATOM 767 C CA . LEU A 1 96 ? -7.134 -18.310 0.377 1.00 46.78 96 LEU A CA 1
ATOM 768 C C . LEU A 1 96 ? -7.304 -19.741 -0.145 1.00 46.78 96 LEU A C 1
ATOM 770 O O . LEU A 1 96 ? -7.354 -19.928 -1.367 1.00 46.78 96 LEU A O 1
ATOM 774 N N . PRO A 1 97 ? -7.316 -20.760 0.731 1.00 57.34 97 PRO A N 1
ATOM 775 C CA . PRO A 1 97 ? -7.807 -22.062 0.319 1.00 57.34 97 PRO A CA 1
ATOM 776 C C . PRO A 1 97 ? -9.158 -21.829 -0.358 1.00 57.34 97 PRO A C 1
ATOM 778 O O . PRO A 1 97 ? -9.904 -20.954 0.084 1.00 57.34 97 PRO A O 1
ATOM 781 N N . GLU A 1 98 ? -9.476 -22.579 -1.412 1.00 59.41 98 GLU A N 1
ATOM 782 C CA . GLU A 1 98 ? -10.627 -22.341 -2.308 1.00 59.41 98 GLU A CA 1
ATOM 783 C C . GLU A 1 98 ? -12.008 -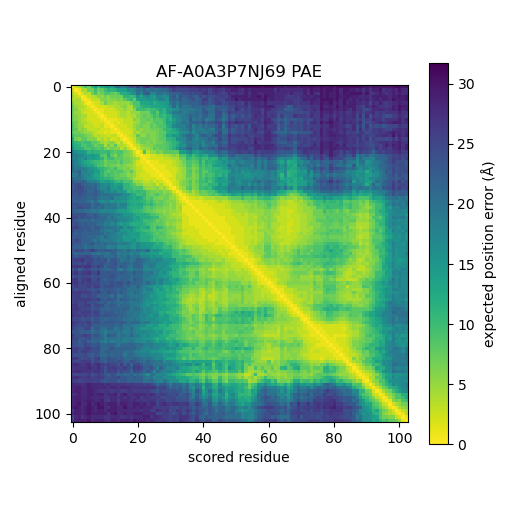22.233 -1.608 1.00 59.41 98 GLU A C 1
ATOM 785 O O . GLU A 1 98 ? -13.004 -21.972 -2.267 1.00 59.41 98 GLU A O 1
ATOM 790 N N . ASN A 1 99 ? -12.085 -22.365 -0.277 1.00 48.81 99 ASN A N 1
ATOM 791 C CA . ASN A 1 99 ? -13.293 -22.360 0.542 1.00 48.81 99 ASN A CA 1
ATOM 792 C C . ASN A 1 99 ? -13.244 -21.437 1.783 1.00 48.81 99 ASN A C 1
ATOM 794 O O . ASN A 1 99 ? -13.832 -21.772 2.813 1.00 48.81 99 ASN A O 1
ATOM 798 N N . THR A 1 100 ? -12.562 -20.287 1.752 1.00 45.03 100 THR A N 1
ATOM 799 C CA . THR A 1 100 ? -12.676 -19.312 2.859 1.00 45.03 100 THR A CA 1
ATOM 800 C C . THR A 1 100 ? -13.797 -18.307 2.601 1.00 45.03 100 THR A C 1
ATOM 802 O O . THR A 1 100 ? -13.647 -17.378 1.812 1.00 45.03 100 THR A O 1
ATOM 805 N N . TYR A 1 101 ? -14.913 -18.477 3.308 1.00 48.56 101 TYR A N 1
ATOM 806 C CA . TYR A 1 101 ? -15.974 -17.477 3.407 1.00 48.56 101 TYR A CA 1
ATOM 807 C C . TYR A 1 101 ? -15.661 -16.530 4.571 1.00 48.56 101 TYR A C 1
ATOM 809 O O . TYR A 1 101 ? -15.459 -16.980 5.699 1.00 48.56 101 TYR A O 1
ATOM 817 N N . LEU A 1 102 ? -15.600 -15.226 4.295 1.00 42.56 102 LEU A N 1
ATOM 818 C CA . LEU A 1 102 ? -15.627 -14.197 5.334 1.00 42.56 102 LEU A CA 1
ATOM 819 C C . LEU A 1 102 ? -17.103 -13.959 5.683 1.00 42.56 102 LEU A C 1
ATOM 821 O O . LEU A 1 102 ? -17.871 -13.564 4.805 1.00 42.56 102 LEU A O 1
ATOM 825 N N . TYR A 1 103 ? -17.487 -14.292 6.917 1.00 39.94 103 TYR A N 1
ATOM 826 C CA . TYR A 1 103 ? -18.833 -14.078 7.463 1.00 39.94 103 TYR A CA 1
ATOM 827 C C . TYR A 1 103 ? -19.051 -12.619 7.865 1.00 39.94 103 TYR A C 1
ATOM 829 O O . TYR A 1 103 ? -18.082 -12.003 8.369 1.00 39.94 103 TYR A O 1
#

Secondary structure (DSSP, 8-state):
-HHHHHHHHHHHHHHHHHHTSHHHHHHHHHHT---HHHHHHHHHHHHHTT-TT-SEEEEET-----SSSSPPPPPPPTTT-----EEEEE---S---TT----

Foldseek 3Di:
DPVVVVVVVVVVVVVVCVCPDPVVVVVVVVVPDDDPLNVLQVVVVVVCVVPVVDQWDKDFQDDERDSDPDDDDDAAD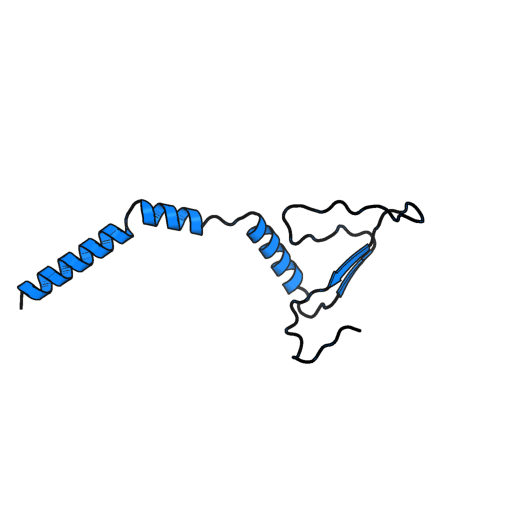PPPRHDDRIYIDGDPSDPPDPDDDDD

Mean predicted aligned error: 14.36 Å

Sequence (103 aa):
MGRVVDAQNQLKSQIRAHVDSAEFAALETISRKETKEELIFSKFREVMKTEPDQVLRFQRGGEPFWVSAKPHTVPSCDVCGGKRIFEFQVSLLFKLPENTYLY

Organism: Dibothriocephalus latus (NCBI:txid60516)

pLDDT: mean 75.3, std 11.84, range [39.94, 95.19]

InterPro domains:
  IPR007320 Programmed cell death protein 2, C-terminal [PF04194] (40-90)

Solvent-accessible surface area (backbone atoms only — not comparable to full-atom values): 6554 Å² total; per-residue (Å²): 119,67,74,62,54,54,54,52,51,51,52,51,50,52,53,49,55,58,58,72,27,73,66,45,55,49,50,53,56,58,71,67,56,78,48,70,50,55,53,38,40,49,53,49,49,60,60,42,64,78,49,72,87,48,54,65,52,79,39,78,74,53,80,79,88,63,67,56,85,69,79,76,85,79,67,54,40,91,88,79,62,44,76,72,44,65,41,82,47,78,47,74,82,57,84,65,62,100,79,75,79,88,130